Protein AF-A0A482RBC0-F1 (afdb_monomer_lite)

Foldseek 3Di:
DCQQPVCVVDPPDPDPHNHDPDPVVVVVVVVVCVVPVD

Sequence (38 aa):
GYLIDPAKYIKGTKMIFAGLKKEAERKDLVAYLKSSTA

Structure (mmCIF, N/CA/C/O backbone):
data_AF-A0A482RBC0-F1
#
_entry.id   AF-A0A482RBC0-F1
#
loop_
_atom_site.group_PDB
_atom_site.id
_atom_site.type_symbol
_atom_site.label_atom_id
_atom_site.label_alt_id
_atom_site.label_comp_id
_atom_site.label_asym_id
_atom_site.label_entity_id
_atom_site.label_seq_id
_atom_site.pdbx_PDB_ins_code
_atom_site.Cartn_x
_atom_site.Cartn_y
_atom_site.Cartn_z
_atom_site.occupancy
_atom_site.B_iso_or_equiv
_atom_site.auth_seq_id
_atom_site.auth_comp_id
_atom_site.auth_asym_id
_atom_site.auth_atom_id
_atom_site.pdbx_PDB_model_num
ATOM 1 N N . GLY A 1 1 ? -0.769 1.636 -7.227 1.00 63.06 1 GLY A N 1
ATOM 2 C CA . GL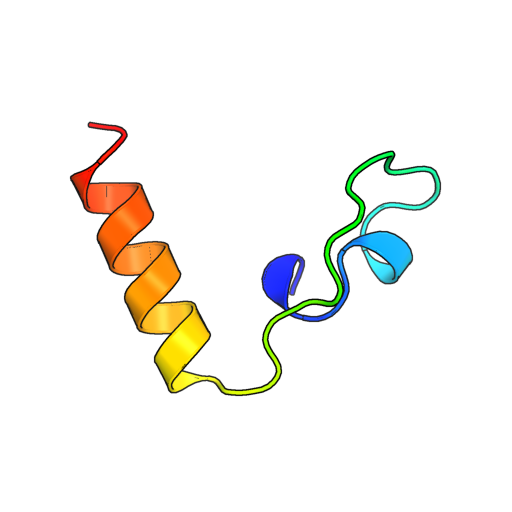Y A 1 1 ? -1.276 1.813 -5.853 1.00 63.06 1 GLY A CA 1
ATOM 3 C C . GLY A 1 1 ? -0.265 2.599 -5.050 1.00 63.06 1 GLY A C 1
ATOM 4 O O . GLY A 1 1 ? 0.921 2.380 -5.254 1.00 63.06 1 GLY A O 1
ATOM 5 N N . TYR A 1 2 ? -0.719 3.498 -4.175 1.00 65.75 2 TYR A N 1
ATOM 6 C CA . TYR A 1 2 ? 0.137 4.403 -3.391 1.00 65.75 2 TYR A CA 1
ATOM 7 C C . TYR A 1 2 ? 1.281 3.686 -2.657 1.00 65.75 2 TYR A C 1
ATOM 9 O O . TYR A 1 2 ? 2.418 4.127 -2.703 1.00 65.75 2 TYR A O 1
ATOM 17 N N . LEU A 1 3 ? 1.003 2.510 -2.087 1.00 73.44 3 LEU A N 1
ATOM 18 C CA . LEU A 1 3 ? 1.986 1.694 -1.368 1.00 73.44 3 LEU A CA 1
ATOM 19 C C . LEU A 1 3 ? 3.035 1.013 -2.259 1.00 73.44 3 LEU A C 1
ATOM 21 O O . LEU A 1 3 ? 3.922 0.375 -1.718 1.00 73.44 3 LEU A O 1
ATOM 25 N N . ILE A 1 4 ? 2.931 1.076 -3.589 1.00 72.88 4 ILE A N 1
ATOM 26 C CA . ILE A 1 4 ? 3.895 0.450 -4.517 1.00 72.88 4 ILE A CA 1
ATOM 27 C C . ILE A 1 4 ? 4.963 1.458 -4.940 1.00 72.88 4 ILE A C 1
ATOM 29 O O . ILE A 1 4 ? 6.126 1.095 -5.056 1.00 72.88 4 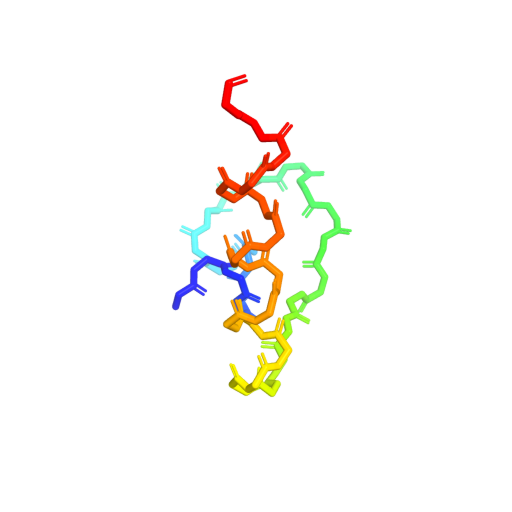ILE A O 1
ATOM 33 N N . ASP A 1 5 ? 4.558 2.707 -5.164 1.00 72.81 5 ASP A N 1
ATOM 34 C CA . ASP A 1 5 ? 5.452 3.816 -5.486 1.00 72.81 5 ASP A CA 1
ATOM 35 C C . ASP A 1 5 ? 4.755 5.139 -5.109 1.00 72.81 5 ASP A C 1
ATOM 37 O O . ASP A 1 5 ? 3.979 5.695 -5.902 1.00 72.81 5 ASP A O 1
ATOM 41 N N . PRO A 1 6 ? 4.969 5.625 -3.875 1.00 73.81 6 PRO A N 1
ATOM 42 C CA . PRO A 1 6 ? 4.330 6.840 -3.379 1.00 73.81 6 PRO A CA 1
ATOM 43 C C . PRO A 1 6 ? 4.778 8.089 -4.140 1.00 73.81 6 PRO A C 1
ATOM 45 O O . PRO A 1 6 ? 3.980 9.007 -4.318 1.00 73.81 6 PRO A O 1
ATOM 48 N N . ALA A 1 7 ? 6.028 8.115 -4.614 1.00 74.06 7 ALA A N 1
ATOM 49 C CA . ALA A 1 7 ? 6.614 9.250 -5.321 1.00 74.06 7 ALA A CA 1
ATOM 50 C C . ALA A 1 7 ? 6.032 9.408 -6.731 1.00 74.06 7 ALA A C 1
ATOM 52 O O . ALA A 1 7 ? 5.765 10.524 -7.180 1.00 74.06 7 ALA A O 1
ATOM 53 N N . LYS A 1 8 ? 5.775 8.289 -7.420 1.00 76.06 8 LYS A N 1
ATOM 54 C CA . LYS A 1 8 ? 5.077 8.297 -8.712 1.00 76.06 8 LYS A CA 1
ATOM 55 C C . LYS A 1 8 ? 3.587 8.602 -8.569 1.00 76.06 8 LYS A C 1
ATOM 57 O O . LYS A 1 8 ? 3.005 9.198 -9.472 1.00 76.06 8 LYS A O 1
ATOM 62 N N . TYR A 1 9 ? 2.972 8.190 -7.460 1.00 79.31 9 TYR A N 1
ATOM 63 C CA . TYR A 1 9 ? 1.548 8.419 -7.214 1.00 79.31 9 TYR A CA 1
ATOM 64 C C . TYR A 1 9 ? 1.247 9.857 -6.764 1.00 79.31 9 TYR A C 1
ATOM 66 O O . TYR A 1 9 ? 0.265 10.439 -7.213 1.00 79.31 9 TYR A O 1
ATOM 74 N N . ILE A 1 10 ? 2.100 10.449 -5.920 1.00 80.25 10 ILE A N 1
ATOM 75 C CA . ILE A 1 10 ? 1.981 11.839 -5.460 1.00 80.25 10 ILE A CA 1
ATOM 76 C C . ILE A 1 10 ? 3.281 12.581 -5.777 1.00 80.25 10 ILE A C 1
ATOM 78 O O . ILE A 1 10 ? 4.262 12.507 -5.033 1.00 80.25 10 ILE A O 1
ATOM 82 N N . LYS A 1 11 ? 3.279 13.347 -6.873 1.00 78.00 11 LYS A N 1
ATOM 83 C CA . LYS A 1 11 ? 4.414 14.206 -7.236 1.00 78.00 11 LYS A CA 1
ATOM 84 C C . LYS A 1 11 ? 4.622 15.282 -6.165 1.00 78.00 11 LYS A C 1
ATOM 86 O O . LYS A 1 11 ? 3.700 16.023 -5.847 1.00 78.00 11 LYS A O 1
ATOM 91 N N . GLY A 1 12 ? 5.839 15.368 -5.628 1.00 82.44 12 GLY A N 1
ATOM 92 C CA . GLY A 1 12 ? 6.193 16.322 -4.569 1.00 82.44 12 GLY A CA 1
ATOM 93 C C . GLY A 1 12 ? 5.879 15.843 -3.147 1.00 82.44 12 GLY A C 1
ATOM 94 O O . GLY A 1 12 ? 6.011 16.623 -2.205 1.00 82.44 12 GLY A O 1
ATOM 95 N N . THR A 1 13 ? 5.485 14.576 -2.966 1.00 82.38 13 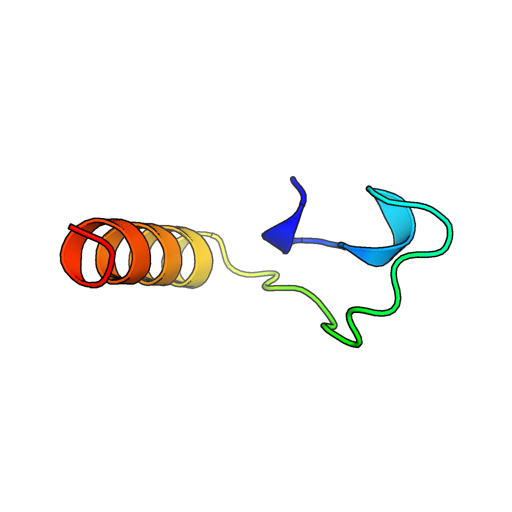THR A N 1
ATOM 96 C CA . THR A 1 13 ? 5.343 14.007 -1.622 1.00 82.38 13 THR A CA 1
ATOM 97 C C . THR A 1 13 ? 6.677 14.031 -0.877 1.00 82.38 13 THR A C 1
ATOM 99 O O . THR A 1 13 ? 7.709 13.626 -1.409 1.00 82.38 13 THR A O 1
ATOM 102 N N . LYS A 1 14 ? 6.654 14.484 0.380 1.00 84.25 14 LYS A N 1
ATOM 103 C CA . LYS A 1 14 ? 7.809 14.407 1.292 1.00 84.25 14 LYS A CA 1
ATOM 104 C C . LYS A 1 14 ? 7.952 13.028 1.947 1.00 84.25 14 LYS A C 1
ATOM 106 O O . LYS A 1 14 ? 8.842 12.826 2.766 1.00 84.25 14 LYS A O 1
ATOM 111 N N . MET A 1 15 ? 7.068 12.085 1.620 1.00 80.06 15 MET A N 1
ATOM 112 C CA . MET A 1 15 ? 7.120 10.728 2.150 1.00 80.06 15 MET A CA 1
ATOM 113 C C . MET A 1 15 ? 8.274 9.952 1.504 1.00 80.06 15 MET A C 1
ATOM 115 O O . MET A 1 15 ? 8.181 9.535 0.351 1.00 80.06 15 MET A O 1
ATOM 119 N N . ILE A 1 16 ? 9.344 9.726 2.267 1.00 76.56 16 ILE A N 1
ATOM 120 C CA . ILE A 1 16 ? 10.504 8.927 1.847 1.00 76.56 16 ILE A CA 1
ATOM 121 C C . ILE A 1 16 ? 10.196 7.443 2.082 1.00 76.56 16 ILE A C 1
ATOM 123 O O . ILE A 1 16 ? 10.720 6.813 2.996 1.00 76.56 16 ILE A O 1
ATOM 127 N N . PHE A 1 17 ? 9.283 6.886 1.287 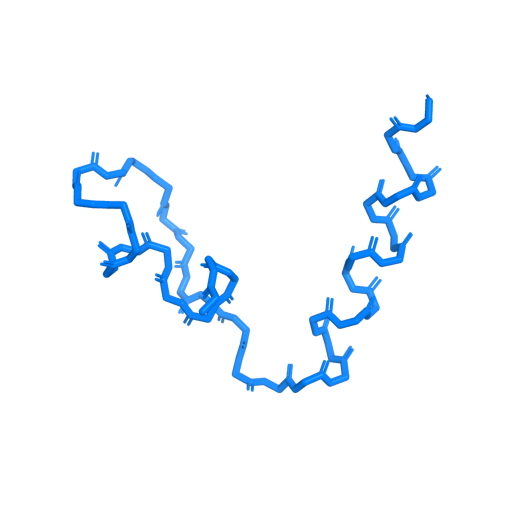1.00 82.00 17 PHE A N 1
ATOM 128 C CA . PHE A 1 17 ? 8.936 5.468 1.343 1.00 82.00 17 PHE A CA 1
ATOM 129 C C . PHE A 1 17 ? 9.126 4.821 -0.028 1.00 82.00 17 PHE A C 1
ATOM 131 O O . PHE A 1 17 ? 8.542 5.264 -1.013 1.00 82.00 17 PHE A O 1
ATOM 138 N N . ALA A 1 18 ? 9.938 3.763 -0.087 1.00 78.44 18 ALA A N 1
ATOM 139 C CA . ALA A 1 18 ? 10.286 3.080 -1.337 1.00 78.44 18 ALA A CA 1
ATOM 140 C C . ALA A 1 18 ? 9.139 2.233 -1.925 1.00 78.44 18 ALA A C 1
ATOM 142 O O . ALA A 1 18 ? 9.221 1.810 -3.076 1.00 78.44 18 ALA A O 1
ATOM 143 N N . GLY A 1 19 ? 8.076 1.990 -1.151 1.00 79.69 19 GLY A N 1
ATOM 144 C CA . GLY A 1 19 ? 6.971 1.116 -1.533 1.00 79.69 19 GLY A CA 1
ATOM 145 C C . GLY A 1 19 ? 7.210 -0.367 -1.208 1.00 79.69 19 GLY A C 1
ATOM 146 O O . GLY A 1 19 ? 8.335 -0.822 -1.018 1.00 79.69 19 GLY A O 1
ATOM 147 N N . LEU A 1 20 ? 6.124 -1.139 -1.150 1.00 82.69 20 LEU A N 1
ATOM 148 C CA . LEU A 1 20 ? 6.089 -2.585 -0.936 1.00 82.69 20 LEU A CA 1
ATOM 149 C C . LEU A 1 20 ? 5.756 -3.301 -2.248 1.00 82.69 20 LEU A C 1
ATOM 151 O O . LEU A 1 20 ? 4.633 -3.223 -2.762 1.00 82.69 20 LEU A O 1
ATOM 155 N N . LYS A 1 21 ? 6.730 -4.047 -2.780 1.00 79.00 21 LYS A N 1
ATOM 156 C CA . LYS A 1 21 ? 6.585 -4.791 -4.044 1.00 79.00 21 LYS A CA 1
ATOM 157 C C . LYS A 1 21 ? 5.686 -6.021 -3.901 1.00 79.00 21 LYS A C 1
ATOM 159 O O . LYS A 1 21 ? 4.898 -6.299 -4.805 1.00 79.00 21 LYS A O 1
ATOM 164 N N . LYS A 1 22 ? 5.750 -6.726 -2.766 1.00 86.06 22 LYS A N 1
ATOM 165 C CA . LYS A 1 22 ? 4.972 -7.950 -2.533 1.00 86.06 22 LYS A CA 1
ATOM 166 C C . LYS A 1 22 ? 3.523 -7.642 -2.170 1.00 86.06 22 LYS A C 1
ATOM 168 O O . LYS A 1 22 ? 3.240 -6.766 -1.360 1.00 86.06 22 LYS A O 1
ATOM 173 N N . GLU A 1 23 ? 2.600 -8.395 -2.755 1.00 83.69 23 GLU A N 1
ATOM 174 C CA . GLU A 1 23 ? 1.164 -8.226 -2.514 1.00 83.69 23 GLU A CA 1
ATOM 175 C C . GLU A 1 23 ? 0.715 -8.638 -1.116 1.00 83.69 23 GLU A C 1
ATOM 177 O O . GLU A 1 23 ? -0.123 -7.951 -0.536 1.00 83.69 23 GLU A O 1
ATOM 182 N N . ALA A 1 24 ? 1.285 -9.718 -0.575 1.00 87.00 24 ALA A N 1
ATOM 183 C CA . ALA A 1 24 ? 0.978 -10.196 0.772 1.00 87.00 24 ALA A CA 1
ATOM 184 C C . ALA A 1 24 ? 1.309 -9.130 1.829 1.00 87.00 24 ALA A C 1
ATOM 186 O O . ALA A 1 24 ? 0.422 -8.686 2.548 1.00 87.00 24 ALA A O 1
ATOM 187 N N . GLU A 1 25 ? 2.535 -8.596 1.801 1.00 85.56 25 GLU A N 1
ATOM 188 C CA . GLU A 1 25 ? 2.991 -7.555 2.735 1.00 85.56 25 GLU A CA 1
ATOM 189 C C . GLU A 1 25 ? 2.120 -6.286 2.673 1.00 85.56 25 GLU A C 1
ATOM 191 O O . GLU A 1 25 ? 1.867 -5.647 3.693 1.00 85.56 25 GLU A O 1
ATOM 196 N N . ARG A 1 26 ? 1.592 -5.927 1.491 1.00 87.25 26 ARG A N 1
ATOM 197 C CA . ARG A 1 26 ? 0.638 -4.811 1.372 1.00 87.25 26 ARG A CA 1
ATOM 198 C C . ARG A 1 26 ? -0.697 -5.109 2.047 1.00 87.25 26 ARG A C 1
ATOM 200 O O . ARG A 1 26 ? -1.269 -4.205 2.650 1.00 87.25 26 ARG A O 1
ATOM 207 N N . LYS A 1 27 ? -1.216 -6.332 1.916 1.00 87.75 27 LYS A N 1
ATOM 208 C CA . LYS A 1 27 ? -2.480 -6.732 2.551 1.00 87.75 27 LYS A CA 1
ATOM 209 C C . LYS A 1 27 ? -2.341 -6.749 4.069 1.00 87.75 27 LYS A C 1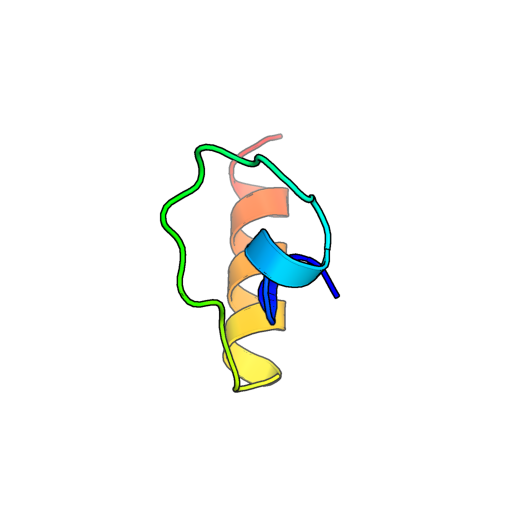
ATOM 211 O O . LYS A 1 27 ? -3.204 -6.192 4.740 1.00 87.75 27 LYS A O 1
ATOM 216 N N . ASP A 1 28 ? -1.237 -7.289 4.575 1.00 88.94 28 ASP A N 1
ATOM 217 C CA . ASP A 1 28 ? -0.957 -7.358 6.010 1.00 88.94 28 ASP A CA 1
ATOM 218 C C . ASP A 1 28 ? -0.805 -5.958 6.614 1.00 88.94 28 ASP A C 1
ATOM 220 O O . ASP A 1 28 ? -1.425 -5.651 7.631 1.00 88.94 28 ASP A O 1
ATOM 224 N N . LEU A 1 29 ? -0.077 -5.058 5.939 1.00 85.94 29 LEU A N 1
ATOM 225 C CA . LEU A 1 29 ? 0.048 -3.664 6.372 1.00 85.94 29 LEU A CA 1
ATOM 226 C C . LEU A 1 29 ? -1.314 -2.955 6.396 1.00 85.94 29 LEU A C 1
ATOM 228 O O . LEU A 1 29 ? -1.630 -2.255 7.352 1.00 85.94 29 LEU A O 1
ATOM 232 N N . VAL A 1 30 ? -2.140 -3.135 5.360 1.00 87.88 30 VAL A N 1
ATOM 233 C CA . VAL A 1 30 ? -3.483 -2.534 5.307 1.00 87.88 30 VAL A CA 1
ATOM 234 C C . VAL A 1 30 ? -4.388 -3.099 6.405 1.00 87.88 30 VAL A C 1
ATOM 236 O O . VAL A 1 30 ? -5.163 -2.344 6.989 1.00 87.88 30 VAL A O 1
ATOM 239 N N . ALA A 1 31 ? -4.292 -4.396 6.710 1.00 91.12 31 ALA A N 1
ATOM 240 C CA . ALA A 1 31 ? -5.022 -5.015 7.812 1.00 91.12 31 ALA A CA 1
ATOM 241 C C . ALA A 1 31 ? -4.579 -4.446 9.169 1.00 91.12 31 ALA A C 1
ATOM 243 O O . ALA A 1 31 ? -5.427 -4.049 9.968 1.00 91.12 31 ALA A O 1
ATOM 244 N N . TYR A 1 32 ? -3.266 -4.322 9.391 1.00 89.31 32 TYR A N 1
ATOM 245 C CA . TYR A 1 32 ? -2.715 -3.708 10.596 1.00 89.31 32 TYR A CA 1
ATOM 246 C C . TYR A 1 32 ? -3.177 -2.258 10.752 1.00 89.31 32 TYR A C 1
ATOM 248 O O . TYR A 1 32 ? -3.722 -1.906 11.795 1.00 89.31 32 TYR A O 1
ATOM 256 N N . LEU A 1 33 ? -3.054 -1.439 9.704 1.00 88.31 33 LEU A N 1
ATOM 257 C CA . LEU A 1 33 ? -3.496 -0.044 9.726 1.00 88.31 33 LEU A CA 1
ATOM 258 C C . LEU A 1 33 ? -4.984 0.062 10.073 1.00 88.31 33 LEU A C 1
ATOM 260 O O . LEU A 1 33 ? -5.325 0.785 10.997 1.00 88.31 33 LEU A O 1
ATOM 264 N N . LYS A 1 34 ? -5.854 -0.730 9.429 1.00 88.88 34 LYS A N 1
ATOM 265 C CA . LYS A 1 34 ? -7.289 -0.773 9.766 1.00 88.88 34 LYS A CA 1
ATOM 266 C C . LYS A 1 34 ? -7.554 -1.131 11.228 1.00 88.88 34 LYS A C 1
ATOM 268 O O . LYS A 1 34 ? -8.487 -0.597 11.809 1.00 88.88 34 LYS A O 1
ATOM 273 N N . SER A 1 35 ? -6.768 -2.044 11.798 1.00 90.06 35 SER A N 1
ATOM 274 C CA . SER A 1 35 ? -6.911 -2.445 13.202 1.00 90.06 35 SER A CA 1
ATOM 275 C C . SER A 1 35 ? -6.365 -1.409 14.190 1.00 90.06 35 SER A C 1
ATOM 277 O O . SER A 1 35 ? -6.864 -1.309 15.302 1.00 90.06 35 SER A O 1
ATOM 279 N N . SER A 1 36 ? -5.339 -0.653 13.792 1.00 85.75 36 SER A N 1
ATOM 280 C CA . SER A 1 36 ? -4.573 0.233 14.678 1.00 85.75 36 SER A CA 1
ATOM 281 C C . SER A 1 36 ? -5.001 1.698 14.606 1.00 85.75 36 SER A C 1
ATOM 283 O O . SER A 1 36 ? -4.582 2.487 15.445 1.00 85.75 36 SER A O 1
ATOM 285 N N . THR A 1 37 ? -5.811 2.080 13.618 1.00 77.94 37 THR A N 1
ATOM 286 C CA . THR A 1 37 ? -6.356 3.441 13.472 1.00 77.94 37 THR A CA 1
ATOM 287 C C . THR A 1 37 ? -7.869 3.501 13.703 1.00 77.94 37 THR A C 1
ATOM 289 O O . THR A 1 37 ? -8.522 4.370 13.124 1.00 77.94 37 THR A O 1
ATOM 292 N N . ALA A 1 38 ? -8.425 2.543 14.454 1.00 52.84 38 ALA A N 1
ATOM 293 C CA . ALA A 1 38 ? -9.825 2.562 14.881 1.00 52.84 38 ALA A CA 1
ATOM 294 C C . ALA A 1 38 ? -10.086 3.687 15.892 1.00 52.84 38 ALA A C 1
ATOM 296 O O . ALA A 1 38 ? -9.193 3.936 16.734 1.00 52.84 38 ALA A O 1
#

Radius of gyration: 10.99 Å; chains: 1; bounding box: 20×26×24 Å

pLDDT: mean 80.56, std 7.99, range [52.84, 91.12]

Seconda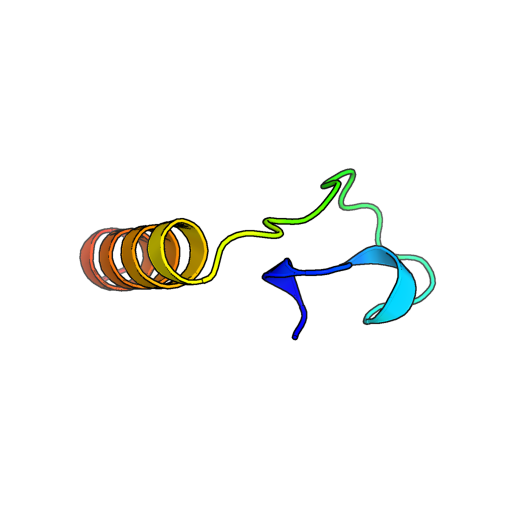ry structure (DSSP, 8-state):
-TTT-HHHHSTT----------HHHHHHHHHHHHHH--